Protein AF-A0A6G3MMX4-F1 (afdb_monomer)

pLDDT: mean 83.5, std 13.57, range [45.56, 98.25]

Radius of gyration: 18.99 Å; Cα contacts (8 Å, |Δi|>4): 60; chains: 1; bounding box: 35×45×50 Å

InterPro domains:
  IPR037516 Tr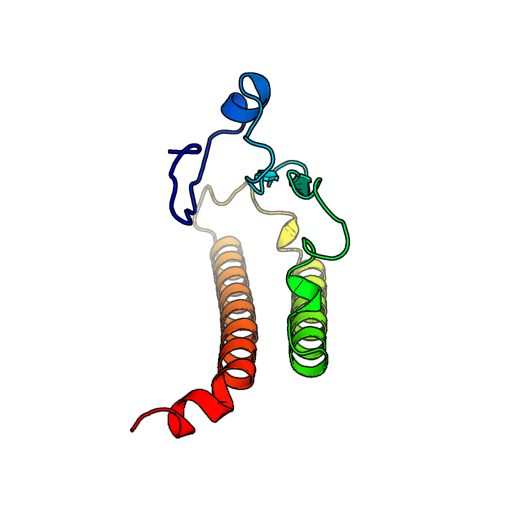ipartite DENN domain [PS50211] (1-124)
  IPR043153 DENN domain, C-terminal lobe [G3DSA:3.40.50.11500] (1-121)
  IPR051696 DENN Domain-Containing GEFs [PTHR12296] (1-124)

Solvent-accessible surface area (backbone atoms only — not comparable to full-atom values): 7910 Å² total; per-residue (Å²): 116,95,80,54,95,60,95,82,86,84,92,74,64,72,72,51,66,79,77,45,83,76,55,68,87,44,76,42,76,41,81,88,79,73,43,77,46,41,59,77,77,48,79,81,74,55,44,62,74,72,78,42,59,66,66,56,50,50,53,42,50,55,52,51,53,52,51,51,54,49,39,55,75,70,52,58,77,80,65,83,80,74,88,84,64,96,43,75,67,51,53,51,52,52,51,50,53,51,51,53,51,48,54,51,52,50,45,50,50,54,42,52,49,63,80,45,62,68,54,64,80,69,62,127

Foldseek 3Di:
DLPDPDDDDDDDDPVCVVPDDRDLCDWDQDPVVRDIDSQPPDPPPSPVLVVQDPVLSVQLVVQVVVLVVVCVVVVLVVPPDDPPDDDPVVVVSVVSVVVSVVSNVVSVVVSVCVRCVCVVVVPD

Organism: Henneguya salminicola (NCBI:txid69463)

Structure (mmCIF, N/CA/C/O backbone):
data_AF-A0A6G3MMX4-F1
#
_entry.id   AF-A0A6G3MMX4-F1
#
loop_
_atom_site.group_PDB
_atom_site.id
_atom_site.type_symbol
_atom_site.label_atom_id
_atom_site.label_alt_id
_atom_site.label_comp_id
_atom_site.label_asym_id
_atom_site.label_entity_id
_atom_site.label_seq_id
_atom_site.pdbx_PDB_ins_code
_atom_site.Cartn_x
_atom_site.Cartn_y
_atom_site.Cartn_z
_atom_site.occupancy
_atom_site.B_iso_or_equiv
_atom_site.auth_seq_id
_atom_site.auth_comp_id
_atom_site.auth_asym_id
_atom_site.auth_atom_id
_atom_site.pdbx_PDB_model_num
ATOM 1 N N . ILE A 1 1 ? 22.452 5.976 -6.219 1.00 76.56 1 ILE A N 1
ATOM 2 C CA . ILE A 1 1 ? 21.254 5.095 -6.168 1.00 76.56 1 ILE A CA 1
ATOM 3 C C . ILE A 1 1 ? 20.144 5.641 -7.055 1.00 76.56 1 ILE A C 1
ATOM 5 O O . ILE A 1 1 ? 19.755 4.934 -7.963 1.00 76.56 1 ILE A O 1
ATOM 9 N N . ILE A 1 2 ? 19.705 6.893 -6.884 1.00 82.38 2 ILE A N 1
ATOM 10 C CA . ILE A 1 2 ? 18.622 7.481 -7.704 1.00 82.38 2 ILE A CA 1
ATOM 11 C C . ILE A 1 2 ? 18.926 7.650 -9.209 1.00 82.38 2 ILE A C 1
ATOM 13 O O . ILE A 1 2 ? 18.044 8.021 -9.965 1.00 82.38 2 ILE A O 1
ATOM 17 N N . GLN A 1 3 ? 20.165 7.396 -9.635 1.00 84.56 3 GLN A N 1
ATOM 18 C CA . GLN A 1 3 ? 20.597 7.368 -11.041 1.00 84.56 3 GLN A CA 1
ATOM 19 C C . GLN A 1 3 ? 20.747 5.931 -11.569 1.00 84.56 3 GLN A C 1
ATOM 21 O O . GLN A 1 3 ? 21.425 5.702 -12.568 1.00 84.56 3 GLN A O 1
ATOM 26 N N . ALA A 1 4 ? 20.222 4.935 -10.850 1.00 89.06 4 ALA A N 1
ATOM 27 C CA . ALA A 1 4 ? 20.321 3.554 -11.291 1.00 89.06 4 ALA A CA 1
ATOM 28 C C . ALA A 1 4 ? 19.547 3.373 -12.610 1.00 89.06 4 ALA A C 1
ATOM 30 O O . ALA A 1 4 ? 18.409 3.825 -12.705 1.00 89.06 4 ALA A O 1
ATOM 31 N N . PRO A 1 5 ? 20.128 2.682 -13.605 1.00 88.50 5 PRO A N 1
ATOM 32 C CA . PRO A 1 5 ? 19.481 2.466 -14.900 1.00 88.50 5 PRO A CA 1
ATOM 33 C C . PRO A 1 5 ? 18.377 1.394 -14.858 1.00 88.50 5 PRO A C 1
ATOM 35 O O . PRO A 1 5 ? 17.695 1.176 -15.854 1.00 88.50 5 PRO A O 1
ATOM 38 N N . LEU A 1 6 ? 18.223 0.690 -13.731 1.00 89.69 6 LEU A N 1
ATOM 39 C CA . LEU A 1 6 ? 17.224 -0.359 -13.519 1.00 89.69 6 LEU A CA 1
ATOM 40 C C . LEU A 1 6 ? 16.174 0.098 -12.500 1.00 89.69 6 LEU A C 1
ATOM 42 O O . LEU A 1 6 ? 16.513 0.902 -11.630 1.00 89.69 6 LEU A O 1
ATOM 46 N N . PRO A 1 7 ? 14.940 -0.447 -12.540 1.00 90.81 7 PRO A N 1
ATOM 47 C CA . PRO A 1 7 ? 13.910 -0.125 -11.559 1.00 90.81 7 PRO A CA 1
ATOM 48 C C . PRO A 1 7 ? 14.399 -0.332 -10.124 1.00 90.81 7 PRO A C 1
ATOM 50 O O . PRO A 1 7 ? 14.984 -1.365 -9.793 1.00 90.81 7 PRO A O 1
ATOM 53 N N . PHE A 1 8 ? 14.135 0.647 -9.262 1.00 91.56 8 PHE A N 1
ATOM 54 C CA . PHE A 1 8 ? 14.564 0.625 -7.869 1.00 91.56 8 PHE A CA 1
ATOM 55 C C . PHE A 1 8 ? 13.470 1.144 -6.935 1.00 91.56 8 PHE A C 1
ATOM 57 O O . PHE A 1 8 ? 12.609 1.932 -7.320 1.00 91.56 8 PHE A O 1
ATOM 64 N N . ILE A 1 9 ? 13.542 0.719 -5.673 1.00 92.88 9 ILE A N 1
ATOM 65 C CA . ILE A 1 9 ? 12.806 1.315 -4.556 1.00 92.88 9 ILE A CA 1
ATOM 66 C C . ILE A 1 9 ? 13.841 1.632 -3.480 1.00 92.88 9 ILE A C 1
ATOM 68 O O . ILE A 1 9 ? 14.564 0.743 -3.032 1.00 92.88 9 ILE A O 1
ATOM 72 N N . CYS A 1 10 ? 13.929 2.894 -3.064 1.00 91.12 10 CYS A N 1
ATOM 73 C CA . CYS A 1 10 ? 14.842 3.316 -2.007 1.00 91.12 10 CYS A CA 1
ATOM 74 C C . CYS A 1 10 ? 14.155 4.274 -1.030 1.00 91.12 10 CYS A C 1
ATOM 76 O O . CYS A 1 10 ? 13.432 5.180 -1.440 1.00 91.12 10 CYS A O 1
ATOM 78 N N . GLY A 1 11 ? 14.409 4.087 0.266 1.00 91.94 11 GLY A N 1
ATOM 79 C CA . GLY A 1 11 ? 14.039 5.052 1.298 1.00 91.94 11 GLY A CA 1
ATOM 80 C C . GLY A 1 11 ? 15.129 6.110 1.444 1.00 91.94 11 GLY A C 1
ATOM 81 O O . GLY A 1 11 ? 16.306 5.764 1.540 1.00 91.94 11 GLY A O 1
ATOM 82 N N . ILE A 1 12 ? 14.746 7.386 1.460 1.00 88.81 12 ILE A N 1
ATOM 83 C CA . ILE A 1 12 ? 15.676 8.513 1.592 1.00 88.81 12 ILE A CA 1
ATOM 84 C C . ILE A 1 12 ? 15.158 9.474 2.671 1.00 88.81 12 ILE A C 1
ATOM 86 O O . ILE A 1 12 ? 13.950 9.637 2.838 1.00 88.81 12 ILE A O 1
ATOM 90 N N . SER A 1 13 ? 16.074 10.100 3.416 1.00 87.94 13 SER A N 1
ATOM 91 C CA . SER A 1 13 ? 15.747 11.178 4.359 1.00 87.94 13 SER A CA 1
ATOM 92 C C . SER A 1 13 ? 15.153 12.382 3.628 1.00 87.94 13 SER A C 1
ATOM 94 O O . SER A 1 13 ? 15.589 12.720 2.529 1.00 87.94 13 SER A O 1
ATOM 96 N N . THR A 1 14 ? 14.213 13.086 4.259 1.00 81.88 14 THR A N 1
ATOM 97 C CA . THR A 1 14 ? 13.576 14.265 3.654 1.00 81.88 14 THR A CA 1
ATOM 98 C C . THR A 1 14 ? 14.559 15.379 3.309 1.00 81.88 14 THR A C 1
ATOM 100 O O . THR A 1 14 ? 14.374 16.044 2.299 1.00 81.88 14 THR A O 1
ATOM 103 N N . GLN A 1 15 ? 15.649 15.506 4.074 1.00 82.75 15 GLN A N 1
ATOM 104 C CA . GLN A 1 15 ? 16.737 16.473 3.843 1.00 82.75 15 GLN A CA 1
ATOM 105 C C . GLN A 1 15 ? 17.379 16.342 2.452 1.00 82.75 15 GLN A C 1
ATOM 107 O O . GLN A 1 15 ? 17.995 17.274 1.936 1.00 82.75 15 GLN A O 1
ATOM 112 N N . TYR A 1 16 ? 17.243 15.172 1.831 1.00 82.06 16 TYR A N 1
ATOM 113 C CA . TYR A 1 16 ? 17.713 14.941 0.476 1.00 82.06 16 TYR A CA 1
ATOM 114 C C . TYR A 1 16 ? 16.918 15.747 -0.557 1.00 82.06 16 TYR A C 1
ATOM 116 O O . TYR A 1 16 ? 17.505 16.301 -1.482 1.00 82.06 16 TYR A O 1
ATOM 124 N N . PHE A 1 17 ? 15.598 15.861 -0.379 1.00 73.50 17 PHE A N 1
ATOM 125 C CA . PHE A 1 17 ? 14.729 16.597 -1.302 1.00 73.50 17 PHE A CA 1
ATOM 126 C C . PHE A 1 17 ? 14.912 18.116 -1.213 1.00 73.50 17 PHE A C 1
ATOM 128 O O . PHE A 1 17 ? 14.597 18.814 -2.171 1.00 73.50 17 PHE A O 1
ATOM 135 N N . ASP A 1 18 ? 15.452 18.625 -0.103 1.00 79.88 18 ASP A N 1
ATOM 136 C CA . ASP A 1 18 ? 15.739 20.056 0.060 1.00 79.88 18 ASP A CA 1
ATOM 137 C C . ASP A 1 18 ? 16.982 20.492 -0.732 1.00 79.88 18 ASP A C 1
ATOM 139 O O . ASP A 1 18 ? 17.128 21.660 -1.089 1.00 79.88 18 ASP A O 1
ATOM 143 N N . THR A 1 19 ? 17.898 19.555 -0.996 1.00 81.19 19 THR A N 1
ATOM 144 C CA . THR A 1 19 ? 19.223 19.842 -1.570 1.00 81.19 19 THR A CA 1
ATOM 145 C C . THR A 1 19 ? 19.404 19.314 -2.988 1.00 81.19 19 THR A C 1
ATOM 147 O O . THR A 1 19 ? 20.279 19.798 -3.704 1.00 81.19 19 THR A O 1
ATOM 150 N N . GLN A 1 20 ? 18.606 18.330 -3.405 1.00 82.12 20 GLN A N 1
ATOM 151 C CA . GLN A 1 20 ? 18.739 17.660 -4.694 1.00 82.12 20 GLN A CA 1
ATOM 152 C C . GLN A 1 20 ? 17.395 17.596 -5.413 1.00 82.12 20 GLN A C 1
ATOM 154 O O . GLN A 1 20 ? 16.379 17.196 -4.844 1.00 82.12 20 GLN A O 1
ATOM 159 N N . ILE A 1 21 ? 17.410 17.928 -6.703 1.00 82.06 21 ILE A N 1
ATOM 160 C CA . ILE A 1 21 ? 16.260 17.728 -7.584 1.00 82.06 21 ILE A CA 1
ATOM 161 C C . ILE A 1 21 ? 16.310 16.274 -8.079 1.00 82.06 21 ILE A C 1
ATOM 163 O O . ILE A 1 21 ? 17.306 15.887 -8.698 1.00 82.06 21 ILE A O 1
ATOM 167 N N . PRO A 1 22 ? 15.288 15.442 -7.806 1.00 84.38 22 PRO A N 1
ATOM 168 C CA . PRO A 1 22 ? 15.250 14.085 -8.333 1.00 84.38 22 PRO A CA 1
ATOM 169 C C . PRO A 1 22 ? 15.113 14.111 -9.869 1.00 84.38 22 PRO A C 1
ATOM 171 O O . PRO A 1 22 ? 14.486 15.029 -10.406 1.00 84.38 22 PRO A O 1
ATOM 174 N N . PRO A 1 23 ? 15.674 13.119 -10.584 1.00 86.25 23 PRO A N 1
ATOM 175 C CA . PRO A 1 23 ? 15.482 12.967 -12.022 1.00 86.25 23 PRO A CA 1
ATOM 176 C C . PRO A 1 23 ? 13.997 12.954 -12.415 1.00 86.25 23 PRO A C 1
ATOM 178 O O . PRO A 1 23 ? 13.137 12.538 -11.637 1.00 86.25 23 PRO A O 1
ATOM 181 N N . ILE A 1 24 ? 13.696 13.416 -13.632 1.00 80.38 24 ILE A N 1
ATOM 182 C CA . ILE A 1 24 ? 12.320 13.612 -14.129 1.00 80.38 24 ILE A CA 1
ATOM 183 C C . ILE A 1 24 ? 11.503 12.319 -14.245 1.00 80.38 24 ILE A C 1
ATOM 185 O O . ILE A 1 24 ? 10.277 12.372 -14.264 1.00 80.38 24 ILE A O 1
ATOM 189 N N . ASP A 1 25 ? 12.184 11.185 -14.338 1.00 79.75 25 ASP A N 1
ATOM 190 C CA . ASP A 1 25 ? 11.665 9.825 -14.460 1.00 79.75 25 ASP A CA 1
ATOM 191 C C . ASP A 1 25 ? 11.590 9.095 -13.106 1.00 79.75 25 ASP A C 1
ATOM 193 O O . ASP A 1 25 ? 11.160 7.944 -13.033 1.00 79.75 25 ASP A O 1
ATOM 197 N N . VAL A 1 26 ? 11.963 9.765 -12.009 1.00 85.94 26 VAL A N 1
ATOM 198 C CA . VAL A 1 26 ? 11.897 9.216 -10.653 1.00 85.94 26 VAL A CA 1
ATOM 199 C C . VAL A 1 26 ? 10.624 9.672 -9.951 1.00 85.94 26 VAL A C 1
ATOM 201 O O . VAL A 1 26 ? 10.400 10.858 -9.704 1.00 85.94 26 VAL A O 1
ATOM 204 N N . ILE A 1 27 ? 9.814 8.701 -9.531 1.00 86.19 27 ILE A N 1
ATOM 205 C CA . ILE A 1 27 ? 8.620 8.952 -8.724 1.00 86.19 27 ILE A CA 1
ATOM 206 C C . ILE A 1 27 ? 9.030 9.125 -7.263 1.00 86.19 27 ILE A C 1
ATOM 208 O O . ILE A 1 27 ? 9.601 8.228 -6.644 1.00 86.19 27 ILE A O 1
ATOM 212 N N . CYS A 1 28 ? 8.692 10.277 -6.696 1.00 87.00 28 CYS A N 1
ATOM 213 C CA . CYS A 1 28 ? 8.995 10.616 -5.314 1.00 87.00 28 CYS A CA 1
ATOM 214 C C . CYS A 1 28 ? 7.713 10.618 -4.483 1.00 87.00 28 CYS A C 1
ATOM 216 O O . CYS A 1 28 ? 6.726 11.256 -4.848 1.00 87.00 28 CYS A O 1
ATOM 218 N N . VAL A 1 29 ? 7.733 9.908 -3.354 1.00 88.50 29 VAL A N 1
ATOM 219 C CA . VAL A 1 29 ? 6.608 9.822 -2.416 1.00 88.50 29 VAL A CA 1
ATOM 220 C C . VAL A 1 29 ? 7.022 10.459 -1.094 1.00 88.50 29 VAL A C 1
ATOM 222 O O . VAL A 1 29 ? 7.796 9.888 -0.329 1.00 88.50 29 VAL A O 1
ATOM 225 N N . ASP A 1 30 ? 6.493 11.650 -0.824 1.00 86.75 30 ASP A N 1
ATOM 226 C CA . ASP A 1 30 ? 6.687 12.371 0.430 1.00 86.75 30 ASP A CA 1
ATOM 227 C C . ASP A 1 30 ? 5.626 11.933 1.447 1.00 86.75 30 ASP A C 1
ATOM 229 O O . ASP A 1 30 ? 4.446 12.290 1.351 1.00 86.75 30 ASP A O 1
ATOM 233 N N . LEU A 1 31 ? 6.063 11.154 2.438 1.00 87.44 31 LEU A N 1
ATOM 234 C CA . LEU A 1 31 ? 5.210 10.616 3.499 1.00 87.44 31 LEU A CA 1
ATOM 235 C C . LEU A 1 31 ? 4.770 11.678 4.518 1.00 87.44 31 LEU A C 1
ATOM 237 O O . LEU A 1 31 ? 3.710 11.524 5.124 1.00 87.44 31 LEU A O 1
ATOM 241 N N . ASN A 1 32 ? 5.545 12.753 4.695 1.00 84.12 32 ASN A N 1
ATOM 242 C CA . ASN A 1 32 ? 5.226 13.815 5.649 1.00 84.12 32 ASN A CA 1
ATOM 243 C C . ASN A 1 32 ? 4.111 14.704 5.101 1.00 84.12 32 ASN A C 1
ATOM 245 O O . ASN A 1 32 ? 3.124 14.968 5.789 1.00 84.12 32 ASN A O 1
ATOM 249 N N . ASN A 1 33 ? 4.245 15.115 3.838 1.00 83.88 33 ASN A N 1
ATOM 250 C CA . ASN A 1 33 ? 3.287 16.009 3.189 1.00 83.88 33 ASN A CA 1
ATOM 251 C C . ASN A 1 33 ? 2.197 15.270 2.403 1.00 83.88 33 ASN A C 1
ATOM 253 O O . ASN A 1 33 ? 1.2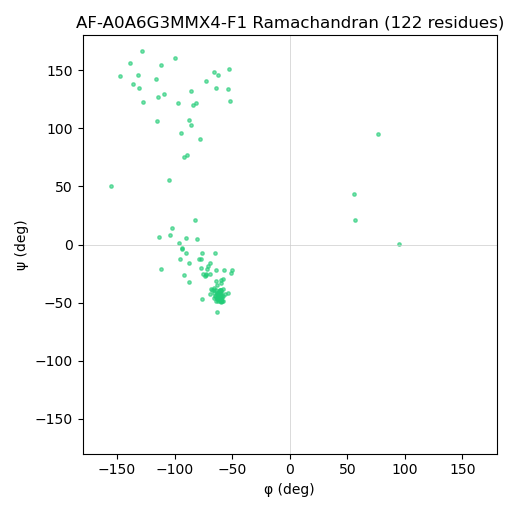88 15.914 1.882 1.00 83.88 33 ASN A O 1
ATOM 257 N N . LYS A 1 34 ? 2.263 13.933 2.318 1.00 85.00 34 LYS A N 1
ATOM 258 C CA . LYS A 1 34 ? 1.334 13.080 1.552 1.00 85.00 34 LYS A CA 1
ATOM 259 C C . LYS A 1 34 ? 1.266 13.485 0.077 1.00 85.00 34 LYS A C 1
ATOM 261 O O . LYS A 1 34 ? 0.187 13.580 -0.507 1.00 85.00 34 LYS A O 1
ATOM 266 N N . ARG A 1 35 ? 2.426 13.767 -0.518 1.00 83.12 35 ARG A N 1
ATOM 267 C CA . ARG A 1 35 ? 2.546 14.228 -1.908 1.00 83.12 35 ARG A CA 1
ATOM 268 C C . ARG A 1 35 ? 3.311 13.216 -2.740 1.00 83.12 35 ARG A C 1
ATOM 270 O O . ARG A 1 35 ? 4.282 12.633 -2.275 1.00 83.12 35 ARG A O 1
ATOM 277 N N . ILE A 1 36 ? 2.884 13.056 -3.986 1.00 84.31 36 ILE A N 1
ATOM 278 C CA . ILE A 1 36 ? 3.596 12.275 -4.996 1.00 84.31 36 ILE A CA 1
ATOM 279 C C . ILE A 1 36 ? 4.059 13.249 -6.083 1.00 84.31 36 ILE A C 1
ATOM 281 O O . ILE A 1 36 ? 3.256 14.037 -6.587 1.00 84.31 36 ILE A O 1
ATOM 285 N N . THR A 1 37 ? 5.348 13.238 -6.413 1.00 80.06 37 THR A N 1
ATOM 286 C CA . THR A 1 37 ? 5.978 14.097 -7.431 1.00 80.06 37 THR A CA 1
ATOM 287 C C . THR A 1 37 ? 6.782 13.252 -8.430 1.00 80.06 37 THR A C 1
ATOM 289 O O . THR A 1 37 ? 6.992 12.063 -8.204 1.00 80.06 37 THR A O 1
ATOM 292 N N . GLY A 1 38 ? 7.179 13.835 -9.570 1.00 72.50 38 GLY A N 1
ATOM 293 C CA . GLY A 1 38 ? 7.911 13.123 -10.637 1.00 72.50 38 GLY A CA 1
ATOM 294 C C . GLY A 1 38 ? 7.045 12.567 -11.777 1.00 72.50 38 GLY A C 1
ATOM 295 O O . GLY A 1 38 ? 7.556 12.023 -12.738 1.00 72.50 38 GLY A O 1
ATOM 296 N N . LEU A 1 39 ? 5.723 12.760 -11.739 1.00 64.75 39 LEU A N 1
ATOM 297 C CA . LEU A 1 39 ? 4.790 12.274 -12.774 1.00 64.75 39 LEU A CA 1
ATOM 298 C C . LEU A 1 39 ? 4.697 13.198 -14.015 1.00 64.75 39 LEU A C 1
ATOM 300 O O . LEU A 1 39 ? 3.679 13.192 -14.711 1.00 64.75 39 LEU A O 1
ATOM 304 N N . GLN A 1 40 ? 5.692 14.058 -14.266 1.00 55.69 40 GLN A N 1
ATOM 305 C CA . GLN A 1 40 ? 5.526 15.245 -15.124 1.00 55.69 40 GLN A CA 1
ATOM 306 C C . GLN A 1 40 ? 5.510 14.973 -16.639 1.00 55.69 40 GLN A C 1
ATOM 308 O O . GLN A 1 40 ? 4.943 15.780 -17.375 1.00 55.69 40 GLN A O 1
ATOM 313 N N . HIS A 1 41 ? 6.027 13.841 -17.121 1.00 50.38 41 HIS A N 1
ATOM 314 C CA . HIS A 1 41 ? 5.984 13.506 -18.549 1.00 50.38 41 HIS A CA 1
ATOM 315 C C . HIS A 1 41 ? 4.772 12.621 -18.871 1.00 50.38 41 HIS A C 1
ATOM 317 O O . HIS A 1 41 ? 4.827 11.415 -18.703 1.00 50.38 41 HIS A O 1
ATOM 323 N N . ASN A 1 42 ? 3.680 13.241 -19.330 1.00 47.88 42 ASN A N 1
ATOM 324 C CA . ASN A 1 42 ? 2.427 12.626 -19.800 1.00 47.88 42 ASN A CA 1
ATOM 325 C C . ASN A 1 42 ? 1.492 12.103 -18.690 1.00 47.88 42 ASN A C 1
ATOM 327 O O . ASN A 1 42 ? 1.545 10.954 -18.256 1.00 47.88 42 ASN A O 1
ATOM 331 N N . LYS A 1 43 ? 0.518 12.942 -18.300 1.00 47.94 43 LYS A N 1
ATOM 332 C CA . LYS A 1 43 ? -0.580 12.615 -17.358 1.00 47.94 43 LYS A CA 1
ATOM 333 C C . LYS A 1 43 ? -1.343 11.315 -17.681 1.00 47.94 43 LYS A C 1
ATOM 335 O O . LYS A 1 43 ? -1.986 10.770 -16.790 1.00 47.94 43 LYS A O 1
ATOM 340 N N . VAL A 1 44 ? -1.301 10.855 -18.932 1.00 45.56 44 VAL A N 1
ATOM 341 C CA . VAL A 1 44 ? -2.019 9.667 -19.423 1.00 45.56 44 VAL A CA 1
ATOM 342 C C . VAL A 1 44 ? -1.212 8.376 -19.219 1.00 45.56 44 VAL A C 1
ATOM 344 O O . VAL A 1 44 ? -1.810 7.347 -18.925 1.00 45.56 44 VAL A O 1
ATOM 347 N N . GLU A 1 45 ? 0.122 8.433 -19.290 1.00 47.56 45 GLU A N 1
ATOM 348 C CA . GLU A 1 45 ? 1.009 7.263 -19.144 1.00 47.56 45 GLU A CA 1
ATOM 349 C C . GLU A 1 45 ? 1.462 7.043 -17.691 1.00 47.56 45 GLU A C 1
ATOM 351 O O . GLU A 1 45 ? 1.706 5.920 -17.261 1.00 47.56 45 GLU A O 1
ATOM 356 N N . ASN A 1 46 ? 1.497 8.106 -16.884 1.00 51.62 46 ASN A N 1
ATOM 357 C CA . ASN A 1 46 ? 2.057 8.047 -15.530 1.00 51.62 46 ASN A CA 1
ATOM 358 C C . ASN A 1 46 ? 1.063 7.691 -14.429 1.00 51.62 46 ASN A C 1
ATOM 360 O O . ASN A 1 46 ? 1.458 7.481 -13.282 1.00 51.62 46 ASN A O 1
ATOM 364 N N . ASN A 1 47 ? -0.227 7.602 -14.736 1.00 58.41 47 ASN A N 1
ATOM 365 C CA . ASN A 1 47 ? -1.179 7.087 -13.769 1.00 58.41 47 ASN A CA 1
ATOM 366 C C . ASN A 1 47 ? -1.244 5.571 -13.959 1.00 58.41 47 ASN A C 1
ATOM 368 O O . ASN A 1 47 ? -2.179 5.054 -14.561 1.00 58.41 47 ASN A O 1
ATOM 372 N N . THR A 1 48 ? -0.232 4.853 -13.461 1.00 65.19 48 THR A N 1
ATOM 373 C CA . THR A 1 48 ? -0.133 3.378 -13.530 1.00 65.19 48 THR A CA 1
ATOM 374 C C . THR A 1 48 ? -1.403 2.676 -13.034 1.00 65.19 48 THR A C 1
ATOM 376 O O . THR A 1 48 ? -1.758 1.589 -13.482 1.00 65.19 48 THR A O 1
ATOM 379 N N . ILE A 1 49 ? -2.165 3.368 -12.186 1.00 69.31 49 ILE A N 1
ATOM 380 C CA . ILE A 1 49 ? -3.507 3.023 -11.715 1.00 69.31 49 ILE A CA 1
ATOM 381 C C . ILE A 1 49 ? -4.534 2.857 -12.862 1.00 69.31 49 ILE A C 1
ATOM 383 O O . ILE A 1 49 ? -5.499 2.101 -12.721 1.00 69.31 49 ILE A O 1
ATOM 387 N N . HIS A 1 50 ? -4.388 3.549 -13.994 1.00 72.62 50 HIS A N 1
ATOM 388 C CA . HIS A 1 50 ? -5.255 3.402 -15.171 1.00 72.62 50 HIS A CA 1
ATOM 389 C C . HIS A 1 50 ? -5.004 2.103 -15.942 1.00 72.62 50 HIS A C 1
ATOM 391 O O . HIS A 1 50 ? -5.954 1.589 -16.522 1.00 72.62 50 HIS A O 1
ATOM 397 N N . TYR A 1 51 ? -3.793 1.541 -15.885 1.00 80.56 51 TYR A N 1
ATOM 398 C CA . TYR A 1 51 ? -3.484 0.244 -16.501 1.00 80.56 51 TYR A CA 1
ATOM 399 C C . TYR A 1 51 ? -3.961 -0.952 -15.669 1.00 80.56 51 TYR A C 1
ATOM 401 O O . TYR A 1 51 ? -3.988 -2.077 -16.161 1.00 80.56 51 TYR A O 1
ATOM 409 N N . LEU A 1 52 ? -4.354 -0.732 -14.411 1.00 85.19 52 LEU A N 1
ATOM 410 C CA . LEU A 1 52 ? -4.907 -1.792 -13.573 1.00 85.19 52 LEU A CA 1
ATOM 411 C C . LEU A 1 52 ? -6.331 -2.163 -14.025 1.00 85.19 52 LEU A C 1
ATOM 413 O O . LEU A 1 52 ? -7.130 -1.257 -14.296 1.00 85.19 52 LEU A O 1
ATOM 417 N N . PRO A 1 53 ? -6.703 -3.460 -14.010 1.00 91.00 53 PRO A N 1
ATOM 418 C CA . PRO A 1 53 ? -8.062 -3.904 -14.305 1.00 91.00 53 PRO A CA 1
ATOM 419 C C . PRO A 1 53 ? -9.095 -3.145 -13.468 1.00 91.00 53 PRO A C 1
ATOM 421 O O . PRO A 1 53 ? -9.033 -3.125 -12.236 1.00 91.00 53 PRO A O 1
ATOM 424 N N . GLN A 1 54 ? -10.050 -2.494 -14.138 1.00 89.88 54 GLN A N 1
ATOM 425 C CA . GLN A 1 54 ? -10.944 -1.523 -13.498 1.00 89.88 54 GLN A CA 1
ATOM 426 C C . GLN A 1 54 ? -11.764 -2.132 -12.354 1.00 89.88 54 GLN A C 1
ATOM 428 O O . GLN A 1 54 ? -11.920 -1.496 -11.310 1.00 89.88 54 GLN A O 1
ATOM 433 N N . LYS A 1 55 ? -12.237 -3.372 -12.531 1.00 92.44 55 LYS A N 1
ATOM 434 C CA . LYS A 1 55 ? -13.008 -4.110 -11.523 1.00 92.44 55 LYS A CA 1
ATOM 435 C C . LYS A 1 55 ? -12.174 -4.378 -10.268 1.00 92.44 55 LYS A C 1
ATOM 437 O O . LYS A 1 55 ? -12.534 -3.909 -9.191 1.00 92.44 55 LYS A O 1
ATOM 442 N N . SER A 1 56 ? -11.041 -5.058 -10.420 1.00 92.44 56 SER A N 1
ATOM 443 C CA . SER A 1 56 ? -10.155 -5.444 -9.316 1.00 92.44 56 SER A CA 1
ATOM 444 C C . SER A 1 56 ? -9.619 -4.208 -8.584 1.00 92.44 56 SER A C 1
ATOM 446 O O . SER A 1 56 ? -9.615 -4.155 -7.354 1.00 92.44 56 SER A O 1
ATOM 448 N N . LYS A 1 57 ? -9.270 -3.147 -9.332 1.00 92.81 57 LYS A N 1
ATOM 449 C CA . LYS A 1 57 ? -8.894 -1.843 -8.767 1.00 92.81 57 LYS A CA 1
ATOM 450 C C . LYS A 1 57 ? -10.007 -1.248 -7.903 1.00 92.81 57 LYS A C 1
ATOM 452 O O . LYS A 1 57 ? -9.733 -0.787 -6.799 1.00 92.81 57 LYS A O 1
ATOM 457 N N . SER A 1 58 ? -11.243 -1.213 -8.403 1.00 94.19 58 SER A N 1
ATOM 458 C CA . SER A 1 58 ? -12.371 -0.635 -7.663 1.00 94.19 58 SER A CA 1
ATOM 459 C C . SER A 1 58 ? -12.645 -1.403 -6.370 1.00 94.19 58 SER A C 1
ATOM 461 O O . SER A 1 58 ? -12.846 -0.780 -5.330 1.00 94.19 58 SER A O 1
ATOM 463 N N . ILE A 1 59 ? -12.580 -2.736 -6.410 1.00 95.81 59 ILE A N 1
ATOM 464 C CA . ILE A 1 59 ? -12.743 -3.589 -5.226 1.00 95.81 59 ILE A CA 1
ATOM 465 C C . ILE A 1 59 ? -11.671 -3.268 -4.177 1.00 95.81 59 ILE A C 1
ATOM 467 O O . ILE A 1 59 ? -12.004 -3.056 -3.008 1.00 95.81 59 ILE A O 1
ATOM 471 N N . LEU A 1 60 ? -10.401 -3.183 -4.590 1.00 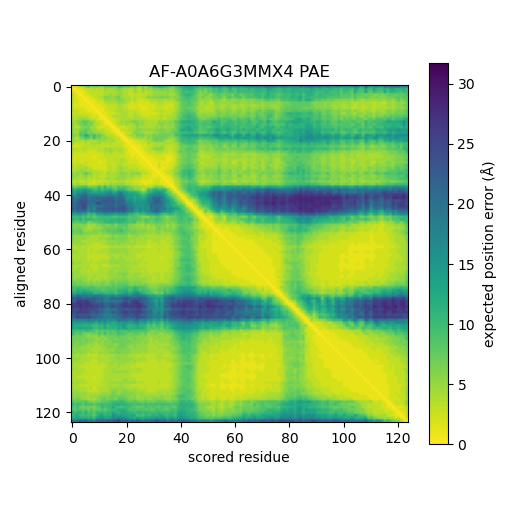96.81 60 LEU A N 1
ATOM 472 C CA . LEU A 1 60 ? -9.292 -2.846 -3.698 1.00 96.81 60 LEU A CA 1
ATOM 473 C C . LEU A 1 60 ? -9.484 -1.465 -3.054 1.00 96.81 60 LEU A C 1
ATOM 475 O O . LEU A 1 60 ? -9.384 -1.349 -1.834 1.00 96.81 60 LEU A O 1
ATOM 479 N N . LEU A 1 61 ? -9.795 -0.434 -3.848 1.00 95.25 61 LEU A N 1
ATOM 480 C CA . LEU A 1 61 ? -10.000 0.929 -3.343 1.00 95.25 61 LEU A CA 1
ATOM 481 C C . LEU A 1 61 ? -11.146 0.989 -2.328 1.00 95.25 61 LEU A C 1
ATOM 483 O O . LEU A 1 61 ? -10.941 1.471 -1.217 1.00 95.25 61 LEU A O 1
ATOM 487 N N . ASN A 1 62 ? -12.300 0.401 -2.650 1.00 97.19 62 ASN A N 1
ATOM 488 C CA . ASN A 1 62 ? -13.448 0.354 -1.742 1.00 97.19 62 ASN A CA 1
ATOM 489 C C . ASN A 1 62 ? -13.100 -0.366 -0.426 1.00 97.19 62 ASN A C 1
ATOM 491 O O . ASN A 1 62 ? -13.500 0.058 0.661 1.00 97.19 62 ASN A O 1
ATOM 495 N N . LYS A 1 63 ? -12.334 -1.464 -0.493 1.00 97.94 63 LYS A N 1
ATOM 496 C CA . LYS A 1 63 ? -11.895 -2.196 0.704 1.00 97.94 63 LYS A CA 1
ATOM 497 C C . LYS A 1 63 ? -10.957 -1.346 1.564 1.00 97.94 63 LYS A C 1
ATOM 499 O O . LYS A 1 63 ? -11.138 -1.306 2.781 1.00 97.94 63 LYS A O 1
ATOM 504 N N . LEU A 1 64 ? -9.998 -0.650 0.952 1.00 97.69 64 LEU A N 1
ATOM 505 C CA . LEU A 1 64 ? -9.073 0.243 1.655 1.00 97.69 64 LEU A CA 1
ATOM 506 C C . LEU A 1 64 ? -9.791 1.451 2.275 1.00 97.69 64 LEU A C 1
ATOM 508 O O . LEU A 1 64 ? -9.482 1.813 3.408 1.00 97.69 64 LEU A O 1
ATOM 512 N N . GLU A 1 65 ? -10.781 2.033 1.596 1.00 97.44 65 GLU A N 1
ATOM 513 C CA . GLU A 1 65 ? -11.609 3.126 2.129 1.00 97.44 65 GLU A CA 1
ATOM 514 C C . GLU A 1 65 ? -12.422 2.695 3.355 1.00 97.44 65 GLU A C 1
ATOM 516 O O . GLU A 1 65 ? -12.475 3.414 4.360 1.00 97.44 65 GLU A O 1
ATOM 521 N N . ASN A 1 66 ? -13.003 1.494 3.313 1.00 97.81 66 ASN A N 1
ATOM 522 C CA . ASN A 1 66 ? -13.718 0.916 4.450 1.00 97.81 66 ASN A CA 1
ATOM 523 C C . ASN A 1 66 ? -12.783 0.680 5.641 1.00 97.81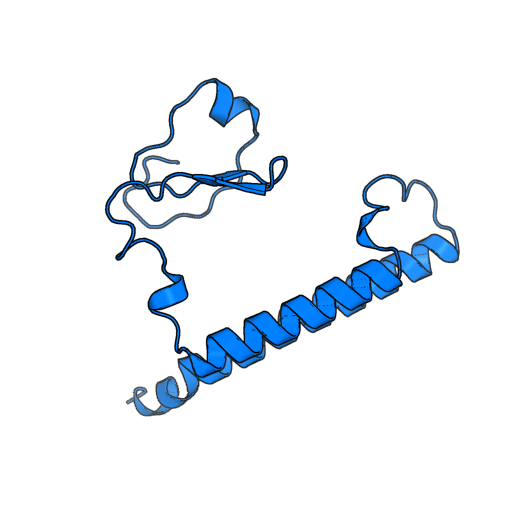 66 ASN A C 1
ATOM 525 O O . ASN A 1 66 ? -13.096 1.073 6.766 1.00 97.81 66 ASN A O 1
ATOM 529 N N . ILE A 1 67 ? -11.610 0.090 5.393 1.00 97.19 67 ILE A N 1
ATOM 530 C CA . ILE A 1 67 ? -10.579 -0.117 6.415 1.00 97.19 67 ILE A CA 1
ATOM 531 C C . ILE A 1 67 ? -10.165 1.224 7.034 1.00 97.19 67 ILE A C 1
ATOM 533 O O . ILE A 1 67 ? -10.161 1.368 8.254 1.00 97.19 67 ILE A O 1
ATOM 537 N N .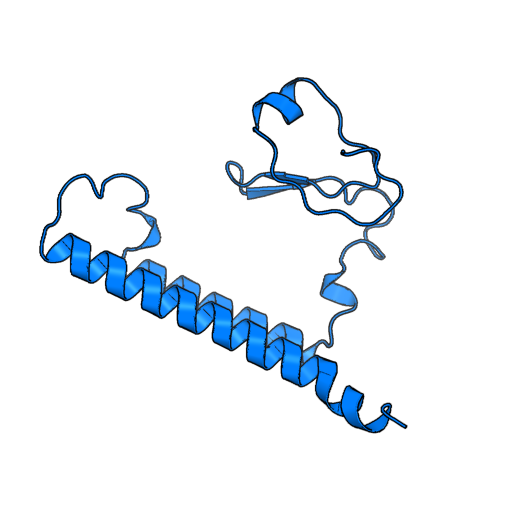 TYR A 1 68 ? -9.869 2.226 6.206 1.00 95.19 68 TYR A N 1
ATOM 538 C CA . TYR A 1 68 ? -9.475 3.562 6.649 1.00 95.19 68 TYR A CA 1
ATOM 539 C C . TYR A 1 68 ? -10.562 4.240 7.496 1.00 95.19 68 TYR A C 1
ATOM 541 O O . TYR A 1 68 ? -10.268 4.852 8.526 1.00 95.19 68 TYR A O 1
ATOM 549 N N . SER A 1 69 ? -11.827 4.091 7.100 1.00 96.19 69 SER A N 1
ATOM 550 C CA . SER A 1 69 ? -12.978 4.600 7.851 1.00 96.19 69 SER A CA 1
ATOM 551 C C . SER A 1 69 ? -13.116 3.927 9.218 1.00 96.19 69 SER A C 1
ATOM 553 O O . SER A 1 69 ? -13.407 4.604 10.203 1.00 96.19 69 SER A O 1
ATOM 555 N N . ASN A 1 70 ? -12.856 2.622 9.308 1.00 95.25 70 ASN A N 1
ATOM 556 C CA . ASN A 1 70 ? -12.874 1.894 10.577 1.00 95.25 70 ASN A CA 1
ATOM 557 C C . ASN A 1 70 ? -11.701 2.301 11.482 1.00 95.25 70 ASN A C 1
ATOM 559 O O . ASN A 1 70 ? -11.921 2.608 12.650 1.00 95.25 70 ASN A O 1
ATOM 563 N N . MET A 1 71 ? -10.488 2.462 10.939 1.00 93.44 71 MET A N 1
ATOM 564 C CA . MET A 1 71 ? -9.351 2.962 11.727 1.00 93.44 71 MET A CA 1
ATOM 565 C C . MET A 1 71 ? -9.593 4.361 12.311 1.00 93.44 71 MET A C 1
ATOM 567 O O . MET A 1 71 ? -9.084 4.675 13.388 1.00 93.44 71 MET A O 1
ATOM 571 N N . LYS A 1 72 ? -10.340 5.219 11.598 1.00 91.38 72 LYS A N 1
ATOM 572 C CA . LYS A 1 72 ? -10.771 6.525 12.118 1.00 91.38 72 LYS A CA 1
ATOM 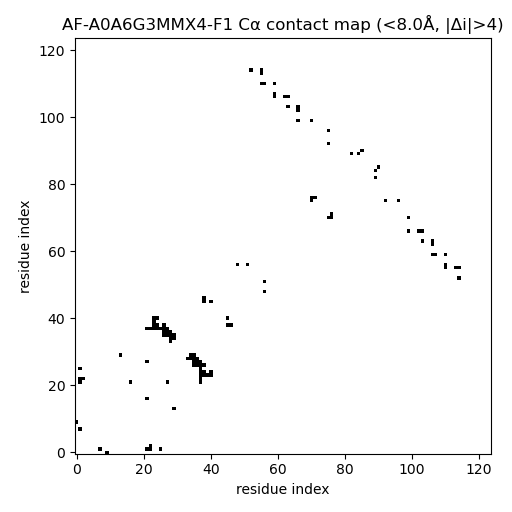573 C C . LYS A 1 72 ? -11.733 6.379 13.293 1.00 91.38 72 LYS A C 1
ATOM 575 O O . LYS A 1 72 ? -11.546 7.073 14.284 1.00 91.38 72 LYS A O 1
ATOM 580 N N . LYS A 1 73 ? -12.734 5.497 13.187 1.00 91.88 73 LYS A N 1
ATOM 581 C CA . LYS A 1 73 ? -13.698 5.228 14.271 1.00 91.88 73 LYS A CA 1
ATOM 582 C C . LYS A 1 73 ? -13.003 4.701 15.525 1.00 91.88 73 LYS A C 1
ATOM 584 O O . LYS A 1 73 ? -13.325 5.141 16.621 1.00 91.88 73 LYS A O 1
ATOM 589 N N . ASP A 1 74 ? -11.997 3.853 15.342 1.00 90.00 74 ASP A N 1
ATOM 590 C CA . ASP A 1 74 ? -11.199 3.289 16.434 1.00 90.00 74 ASP A CA 1
ATOM 591 C C . ASP A 1 74 ? -10.104 4.250 16.948 1.00 90.00 74 ASP A C 1
ATOM 593 O O . ASP A 1 74 ? -9.296 3.874 17.793 1.00 90.00 74 ASP A O 1
ATOM 597 N N . ASN A 1 75 ? -10.038 5.492 16.441 1.00 84.81 75 ASN A N 1
ATOM 598 C CA . ASN A 1 75 ? -9.064 6.531 16.814 1.00 84.81 75 ASN A CA 1
ATOM 599 C C . ASN A 1 75 ? -7.575 6.146 16.660 1.00 84.81 75 ASN A C 1
ATOM 601 O O . ASN A 1 75 ? -6.688 6.799 17.211 1.00 84.81 75 ASN A O 1
ATOM 605 N N . ILE A 1 76 ? -7.259 5.147 15.834 1.00 82.12 76 ILE A N 1
ATOM 606 C CA . ILE A 1 76 ? -5.898 4.596 15.700 1.00 82.12 76 ILE A CA 1
ATOM 607 C C . ILE A 1 76 ? -4.948 5.543 14.953 1.00 82.12 76 ILE A C 1
ATOM 609 O O . ILE A 1 76 ? -3.730 5.503 15.151 1.00 82.12 76 ILE A O 1
ATOM 613 N N . LEU A 1 77 ? -5.487 6.414 14.094 1.00 74.06 77 LEU A N 1
ATOM 614 C CA . LEU A 1 77 ? -4.695 7.318 13.251 1.00 74.06 77 LEU A CA 1
ATOM 615 C C . LEU A 1 77 ? -3.982 8.431 14.028 1.00 74.06 77 LEU A C 1
ATOM 617 O O . LEU A 1 77 ? -2.958 8.928 13.560 1.00 74.06 77 LEU A O 1
ATOM 621 N N . ASN A 1 78 ? -4.500 8.817 15.194 1.00 66.44 78 ASN A N 1
ATOM 622 C CA . ASN A 1 78 ? -3.995 9.966 15.950 1.00 66.44 78 ASN A CA 1
ATOM 623 C C . ASN A 1 78 ? -2.842 9.592 16.901 1.00 66.44 78 ASN A C 1
ATOM 625 O O . ASN A 1 78 ? -2.079 10.460 17.323 1.00 66.44 78 ASN A O 1
ATOM 629 N N . GLU A 1 79 ? -2.642 8.300 17.182 1.00 62.53 79 GLU A N 1
ATOM 630 C CA . GLU A 1 79 ? -1.645 7.813 18.141 1.00 62.53 79 GLU A CA 1
ATOM 631 C C . GLU A 1 79 ? -0.405 7.195 17.480 1.00 62.53 79 GLU A C 1
ATOM 633 O O . GLU A 1 79 ? -0.006 6.052 17.738 1.00 62.53 79 GLU A O 1
ATOM 638 N N . GLN A 1 80 ? 0.255 7.950 16.602 1.00 55.09 80 GLN A N 1
ATOM 639 C CA . GLN A 1 80 ? 1.588 7.564 16.123 1.00 55.09 80 GLN A CA 1
ATOM 640 C C . GLN A 1 80 ? 2.696 7.856 17.154 1.00 55.09 80 GLN A C 1
ATOM 642 O O . GLN A 1 80 ? 3.810 7.367 16.998 1.00 55.09 80 GLN A O 1
ATOM 647 N N . LYS A 1 81 ? 2.416 8.631 18.216 1.00 53.97 81 LYS A N 1
ATOM 648 C CA . LYS A 1 81 ? 3.466 9.303 19.004 1.00 53.97 81 LYS A CA 1
ATOM 649 C C . LYS A 1 81 ? 3.691 8.870 20.459 1.00 53.97 81 LYS A C 1
ATOM 651 O O . LYS A 1 81 ? 4.501 9.525 21.110 1.00 53.97 81 LYS A O 1
ATOM 656 N N . ARG A 1 82 ? 3.071 7.820 21.022 1.00 56.19 82 ARG A N 1
ATOM 657 C CA . ARG A 1 82 ? 3.295 7.572 22.466 1.00 56.19 82 ARG A CA 1
ATOM 658 C C . ARG A 1 82 ? 3.116 6.155 23.019 1.00 56.19 82 ARG A C 1
ATOM 660 O O . ARG A 1 82 ? 2.546 5.992 24.088 1.00 56.19 82 ARG A O 1
ATOM 667 N N . ILE A 1 83 ? 3.727 5.141 22.410 1.00 57.34 83 ILE A N 1
ATOM 668 C CA . ILE A 1 83 ? 3.921 3.855 23.111 1.00 57.34 83 ILE A CA 1
ATOM 669 C C . ILE A 1 83 ? 5.285 3.886 23.809 1.00 57.34 83 ILE A C 1
ATOM 671 O O . ILE A 1 83 ? 6.265 3.335 23.325 1.00 57.34 83 ILE A O 1
ATOM 675 N N . LEU A 1 84 ? 5.368 4.619 24.922 1.00 58.75 84 LEU A N 1
ATOM 676 C CA . LEU A 1 84 ? 6.586 4.704 25.745 1.00 58.75 84 LEU A CA 1
ATOM 677 C C . LEU A 1 84 ? 6.576 3.707 26.920 1.00 58.75 84 LEU A C 1
ATOM 679 O O . LEU A 1 84 ? 7.608 3.514 27.556 1.00 58.75 84 LEU A O 1
ATOM 683 N N . LYS A 1 85 ? 5.428 3.084 27.235 1.00 62.50 85 LYS A N 1
ATOM 684 C CA . LYS A 1 85 ? 5.261 2.126 28.346 1.00 62.50 85 LYS A CA 1
ATOM 685 C C . LYS A 1 85 ? 4.227 1.052 27.995 1.00 62.50 85 LYS A C 1
ATOM 687 O O . LYS A 1 85 ? 3.240 1.354 27.337 1.00 62.50 85 LYS A O 1
ATOM 692 N N . MET A 1 86 ? 4.414 -0.182 28.453 1.00 62.19 86 MET A N 1
ATOM 693 C CA . MET A 1 86 ? 3.469 -1.285 28.224 1.00 62.19 86 MET A CA 1
ATOM 694 C C . MET A 1 86 ? 2.244 -1.189 29.153 1.00 62.19 86 MET A C 1
ATOM 696 O O . MET A 1 86 ? 2.264 -1.730 30.254 1.00 62.19 86 MET A O 1
ATOM 700 N N . SER A 1 87 ? 1.180 -0.507 28.716 1.00 76.00 87 SER A N 1
ATOM 701 C CA . SER A 1 87 ? -0.148 -0.536 29.356 1.00 76.00 87 SER A CA 1
ATOM 702 C C . SER A 1 87 ? -1.096 -1.497 28.621 1.00 76.00 87 SER A C 1
ATOM 704 O O . SER A 1 87 ? -0.871 -1.827 27.455 1.00 76.00 87 SER A O 1
ATOM 706 N N . GLN A 1 88 ? -2.174 -1.937 29.281 1.00 74.88 88 GLN A N 1
ATOM 707 C CA . GLN A 1 88 ? -3.220 -2.760 28.648 1.00 74.88 88 GLN A CA 1
ATOM 708 C C . GLN A 1 88 ? -3.855 -2.055 27.437 1.00 74.88 88 GLN A C 1
ATOM 710 O O . GLN A 1 88 ? -4.082 -2.686 26.405 1.00 74.88 88 GLN A O 1
ATOM 715 N N . GLU A 1 89 ? -4.050 -0.739 27.523 1.00 75.62 89 GLU A N 1
ATOM 716 C CA . GLU A 1 89 ? -4.519 0.099 26.411 1.00 75.62 89 GLU A CA 1
ATOM 717 C C . GLU A 1 89 ? -3.547 0.057 25.221 1.00 75.62 89 GLU A C 1
ATOM 719 O O . GLU A 1 89 ? -3.964 -0.148 24.082 1.00 75.62 89 GLU A O 1
ATOM 724 N N . ASN A 1 90 ? -2.236 0.131 25.474 1.00 79.50 90 ASN A N 1
ATOM 725 C CA . ASN A 1 90 ? -1.226 0.053 24.417 1.00 79.50 90 ASN A CA 1
ATOM 726 C C . ASN A 1 90 ? -1.187 -1.322 23.739 1.00 79.50 90 AS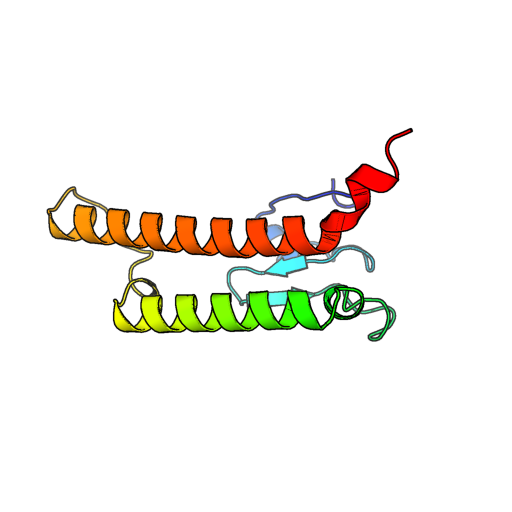N A C 1
ATOM 728 O O . ASN A 1 90 ? -1.026 -1.396 22.521 1.00 79.50 90 ASN A O 1
ATOM 732 N N . ILE A 1 91 ? -1.384 -2.411 24.490 1.00 83.75 91 ILE A N 1
ATOM 733 C CA . ILE A 1 91 ? -1.508 -3.762 23.918 1.00 83.75 91 ILE A CA 1
ATOM 734 C C . ILE A 1 91 ? -2.734 -3.843 23.003 1.00 83.75 91 ILE A C 1
ATOM 736 O O . ILE A 1 91 ? -2.642 -4.391 21.901 1.00 83.75 91 ILE A O 1
ATOM 740 N N . HIS A 1 92 ? -3.865 -3.275 23.425 1.00 85.75 92 HIS A N 1
ATOM 741 C CA . HIS A 1 92 ? -5.080 -3.242 22.617 1.00 85.75 92 HIS A CA 1
ATOM 742 C C . HIS A 1 92 ? -4.866 -2.472 21.306 1.00 85.75 92 HIS A C 1
ATOM 744 O O . HIS A 1 92 ? -5.156 -2.996 20.231 1.00 85.75 92 HIS A O 1
ATOM 750 N N . ILE A 1 93 ? -4.251 -1.287 21.366 1.00 84.81 93 ILE A N 1
ATOM 751 C CA . ILE A 1 93 ? -3.937 -0.471 20.183 1.00 84.81 93 ILE A CA 1
ATOM 752 C C . ILE A 1 93 ? -2.976 -1.195 19.232 1.00 84.81 93 ILE A C 1
ATOM 754 O O . ILE A 1 93 ? -3.193 -1.190 18.020 1.00 84.81 93 ILE A O 1
ATOM 758 N N . ILE A 1 94 ? -1.920 -1.835 19.749 1.00 85.94 94 ILE A N 1
ATOM 759 C CA . ILE A 1 94 ? -0.992 -2.639 18.934 1.00 85.94 94 ILE A CA 1
ATOM 760 C C . ILE A 1 94 ? -1.744 -3.782 18.246 1.00 85.94 94 ILE A C 1
ATOM 762 O O . ILE A 1 94 ? -1.571 -4.006 17.048 1.00 85.94 94 ILE A O 1
ATOM 766 N N . THR A 1 95 ? -2.607 -4.480 18.985 1.00 89.81 95 THR A N 1
ATOM 767 C CA . THR A 1 95 ? -3.413 -5.587 18.456 1.00 89.81 95 THR A CA 1
ATOM 768 C C . THR A 1 95 ? -4.341 -5.109 17.340 1.00 89.81 95 THR A C 1
ATOM 770 O O . THR A 1 95 ? -4.379 -5.723 16.273 1.00 89.81 95 THR A O 1
ATOM 773 N N . LEU A 1 96 ? -5.028 -3.979 17.532 1.00 91.56 96 LEU A N 1
ATOM 774 C CA . LEU A 1 96 ? -5.866 -3.376 16.499 1.00 91.56 96 LEU A CA 1
ATOM 775 C C . LEU A 1 96 ? -5.043 -2.965 15.271 1.00 91.56 96 LEU A C 1
ATOM 777 O O . LEU A 1 96 ? -5.407 -3.317 14.151 1.00 91.56 96 LEU A O 1
ATOM 781 N N . LYS A 1 97 ? -3.898 -2.291 15.456 1.00 90.38 97 LYS A N 1
ATOM 782 C CA . LYS A 1 97 ? -2.983 -1.929 14.355 1.00 90.38 97 LYS A CA 1
ATOM 783 C C . LYS A 1 97 ? -2.545 -3.159 13.555 1.00 90.38 97 LYS A C 1
ATOM 785 O O . LYS A 1 97 ? -2.541 -3.116 12.325 1.00 90.38 97 LYS A O 1
ATOM 790 N N . ASN A 1 98 ? -2.224 -4.260 14.232 1.00 92.62 98 ASN A N 1
ATOM 791 C CA . ASN A 1 98 ? -1.854 -5.519 13.587 1.00 92.62 98 ASN A CA 1
ATOM 792 C C . ASN A 1 98 ? -3.021 -6.133 12.805 1.00 92.62 98 ASN A C 1
ATOM 794 O O . ASN A 1 98 ? -2.820 -6.581 11.677 1.00 92.62 98 ASN A O 1
ATOM 798 N N . ASN A 1 99 ? -4.235 -6.106 13.360 1.00 95.81 99 ASN A N 1
ATOM 799 C CA . ASN A 1 99 ? -5.440 -6.576 12.675 1.00 95.81 99 ASN A CA 1
ATOM 800 C C . ASN A 1 99 ? -5.693 -5.765 11.392 1.00 95.81 99 ASN A C 1
ATOM 802 O O . ASN A 1 99 ? -5.835 -6.327 10.308 1.00 95.81 99 ASN A O 1
ATOM 806 N N . TYR A 1 100 ? -5.635 -4.439 11.481 1.00 95.81 100 TYR A N 1
ATOM 807 C CA . TYR A 1 100 ? -5.774 -3.569 10.318 1.00 95.81 100 TYR A CA 1
ATOM 808 C C . TYR A 1 100 ? -4.683 -3.787 9.263 1.00 95.81 100 TYR A C 1
ATOM 810 O O . TYR A 1 100 ? -4.978 -3.822 8.069 1.00 95.81 100 TYR A O 1
ATOM 818 N N . CYS A 1 101 ? -3.433 -3.987 9.687 1.00 95.56 101 CYS A N 1
ATOM 819 C CA . CYS A 1 101 ? -2.335 -4.349 8.792 1.00 95.56 101 CYS A CA 1
ATOM 820 C C . CYS A 1 101 ? -2.614 -5.672 8.062 1.00 95.56 101 CYS A C 1
ATOM 822 O O . CYS A 1 101 ? -2.380 -5.771 6.858 1.00 95.56 101 CYS A O 1
ATOM 824 N N . LEU A 1 102 ? -3.161 -6.672 8.762 1.00 97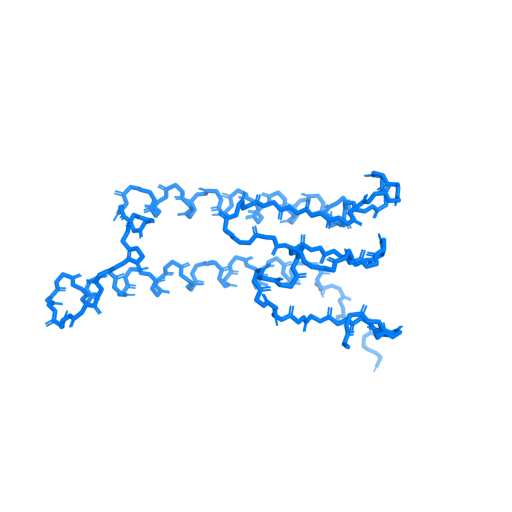.94 102 LEU A N 1
ATOM 825 C CA . LEU A 1 102 ? -3.540 -7.950 8.164 1.00 97.94 102 LEU A CA 1
ATOM 826 C C . LEU A 1 102 ? -4.655 -7.785 7.124 1.00 97.94 102 LEU A C 1
ATOM 828 O O . LEU A 1 102 ? -4.512 -8.289 6.015 1.00 97.94 102 LEU A O 1
ATOM 832 N N . GLN A 1 103 ? -5.702 -7.015 7.431 1.00 98.00 103 GLN A N 1
ATOM 833 C CA . GLN A 1 103 ? -6.788 -6.735 6.482 1.00 98.00 103 GLN A CA 1
ATOM 834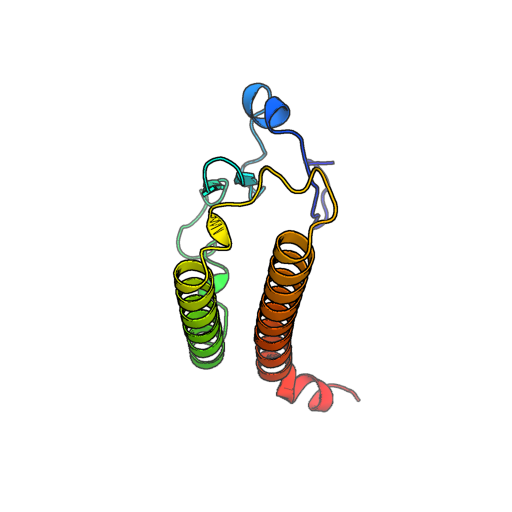 C C . GLN A 1 103 ? -6.294 -6.014 5.219 1.00 98.00 103 GLN A C 1
ATOM 836 O O . GLN A 1 103 ? -6.753 -6.312 4.117 1.00 98.00 103 GLN A O 1
ATOM 841 N N . ILE A 1 104 ? -5.348 -5.076 5.358 1.00 98.06 104 ILE A N 1
ATOM 842 C CA . ILE A 1 104 ? -4.718 -4.411 4.207 1.00 98.06 104 ILE A CA 1
ATOM 843 C C . ILE A 1 104 ? -3.941 -5.431 3.372 1.00 98.06 104 ILE A C 1
ATOM 845 O O . ILE A 1 104 ? -4.117 -5.482 2.156 1.00 98.06 104 ILE A O 1
ATOM 849 N N . LYS A 1 105 ? -3.105 -6.263 4.009 1.00 98.12 105 LYS A N 1
ATOM 850 C CA . LYS A 1 105 ? -2.334 -7.310 3.318 1.00 98.12 105 LYS A CA 1
ATOM 851 C C . LYS A 1 105 ? -3.242 -8.273 2.560 1.00 98.12 105 LYS A C 1
ATOM 853 O O . LYS A 1 105 ? -2.963 -8.577 1.407 1.00 98.12 105 LYS A O 1
ATOM 858 N N . GLU A 1 106 ? -4.330 -8.714 3.181 1.00 98.25 106 GLU A N 1
ATOM 859 C CA . GLU A 1 106 ? -5.322 -9.592 2.560 1.00 98.25 106 GLU A CA 1
ATOM 860 C C . GLU A 1 106 ? -6.000 -8.926 1.354 1.00 98.25 106 GLU A C 1
ATOM 862 O O . GLU A 1 106 ? -6.127 -9.544 0.299 1.00 98.25 106 GLU A O 1
ATOM 867 N N . ALA A 1 107 ? -6.382 -7.649 1.466 1.00 98.12 107 ALA A N 1
ATOM 868 C CA . ALA A 1 107 ? -6.977 -6.908 0.355 1.00 98.12 107 ALA A CA 1
ATOM 869 C C . ALA A 1 107 ? -6.039 -6.849 -0.864 1.00 98.12 107 ALA A C 1
ATOM 871 O O . ALA A 1 107 ? -6.469 -7.113 -1.987 1.00 98.12 107 ALA A O 1
ATOM 872 N N . PHE A 1 108 ? -4.752 -6.561 -0.643 1.00 97.81 108 PHE A N 1
ATOM 873 C CA . PHE A 1 108 ? -3.751 -6.574 -1.711 1.00 97.81 108 PHE A CA 1
ATOM 874 C C . PHE A 1 108 ? -3.469 -7.982 -2.240 1.00 97.81 108 PHE A C 1
ATOM 876 O O . PHE A 1 108 ? -3.311 -8.142 -3.446 1.00 97.81 108 PHE A O 1
ATOM 883 N N . LEU A 1 109 ? -3.439 -9.005 -1.382 1.00 97.75 109 LEU A N 1
ATOM 884 C CA . LEU A 1 109 ? -3.247 -10.392 -1.807 1.00 97.75 109 LEU A CA 1
ATOM 885 C C . LEU A 1 109 ? -4.367 -10.849 -2.749 1.00 97.75 109 LEU A C 1
ATOM 887 O O . LEU A 1 109 ? -4.080 -11.396 -3.810 1.00 97.75 109 LEU A O 1
ATOM 891 N N . ASN A 1 110 ? -5.624 -10.573 -2.395 1.00 96.38 110 ASN A N 1
ATOM 892 C CA . ASN A 1 110 ? -6.778 -10.890 -3.237 1.00 96.38 110 ASN A CA 1
ATOM 893 C C . ASN A 1 110 ? -6.722 -10.145 -4.573 1.00 96.38 110 ASN A C 1
ATOM 895 O O . ASN A 1 110 ? -6.958 -10.742 -5.619 1.00 96.38 110 ASN A O 1
ATOM 899 N N . PHE A 1 111 ? -6.348 -8.863 -4.551 1.00 96.38 111 PHE A N 1
ATOM 900 C CA . PHE A 1 111 ? -6.144 -8.087 -5.771 1.00 96.38 111 PHE A CA 1
ATOM 901 C C . PHE A 1 111 ? -5.061 -8.703 -6.670 1.00 96.38 111 PHE A C 1
ATOM 903 O O . PHE A 1 111 ? -5.287 -8.871 -7.865 1.00 96.38 111 PHE A O 1
ATOM 910 N N . ILE A 1 112 ? -3.908 -9.076 -6.101 1.00 95.25 112 ILE A N 1
ATOM 911 C CA . ILE A 1 112 ? -2.803 -9.708 -6.837 1.00 95.25 112 ILE A CA 1
ATOM 912 C C . ILE A 1 112 ? -3.246 -11.051 -7.426 1.00 95.25 112 ILE A C 1
ATOM 914 O O . ILE A 1 112 ? -2.967 -11.326 -8.591 1.00 95.25 112 ILE A O 1
ATOM 918 N N . ALA A 1 113 ? -3.952 -11.873 -6.647 1.00 94.75 113 ALA A N 1
ATOM 919 C CA . ALA A 1 113 ? -4.484 -13.145 -7.119 1.00 94.75 113 ALA A CA 1
ATOM 920 C C . ALA A 1 113 ? -5.438 -12.944 -8.306 1.00 94.75 113 ALA A C 1
ATOM 922 O O . ALA A 1 113 ? -5.310 -13.642 -9.306 1.00 94.75 113 ALA A O 1
ATOM 923 N N . GLU A 1 114 ? -6.328 -11.950 -8.233 1.00 93.88 114 GLU A N 1
ATOM 924 C CA . GLU A 1 114 ? -7.284 -11.641 -9.299 1.00 93.88 114 GLU A CA 1
ATOM 925 C C . GLU A 1 114 ? -6.577 -11.225 -10.598 1.00 93.88 114 GLU A C 1
ATOM 927 O O . GLU A 1 114 ? -6.857 -11.791 -11.657 1.00 93.88 114 GLU A O 1
ATOM 932 N N . ILE A 1 115 ? -5.608 -10.304 -10.532 1.00 93.12 115 ILE A N 1
ATOM 933 C CA . ILE A 1 115 ? -4.878 -9.847 -11.729 1.00 93.12 115 ILE A CA 1
ATOM 934 C C . ILE A 1 115 ? -3.925 -10.910 -12.301 1.00 93.12 115 ILE A C 1
ATOM 936 O O . ILE A 1 115 ? -3.531 -10.803 -13.459 1.00 93.12 115 ILE A O 1
ATOM 940 N N . MET A 1 116 ? -3.565 -11.930 -11.516 1.00 92.44 116 MET A N 1
ATOM 941 C CA . MET A 1 116 ? -2.687 -13.036 -11.923 1.00 92.44 116 MET A CA 1
ATOM 942 C C . MET A 1 116 ? -3.445 -14.346 -12.201 1.00 92.44 116 MET A C 1
ATOM 944 O O . MET A 1 116 ? -2.807 -15.375 -12.407 1.00 92.44 116 MET A O 1
ATOM 948 N N . THR A 1 117 ? -4.784 -14.344 -12.221 1.00 89.31 117 THR A N 1
ATOM 949 C CA . THR A 1 117 ? -5.601 -15.579 -12.270 1.00 89.31 117 THR A CA 1
ATOM 950 C C . THR A 1 117 ? -5.224 -16.509 -13.431 1.00 89.31 117 THR A C 1
ATOM 952 O O . THR A 1 117 ? -5.090 -17.713 -13.233 1.00 89.31 117 THR A O 1
ATOM 955 N N . ASN A 1 118 ? -4.964 -15.949 -14.615 1.00 87.38 118 ASN A N 1
ATOM 956 C CA . ASN A 1 118 ? -4.657 -16.716 -15.831 1.00 87.38 118 ASN A CA 1
ATOM 957 C C . ASN A 1 118 ? -3.154 -16.977 -16.012 1.00 87.38 118 ASN A C 1
ATOM 959 O O . ASN A 1 118 ? -2.726 -17.489 -17.039 1.00 87.38 118 ASN A O 1
ATOM 963 N N . TYR A 1 119 ? -2.322 -16.599 -15.037 1.00 91.00 119 TYR A N 1
ATOM 964 C CA . TYR A 1 119 ? -0.877 -16.787 -15.142 1.00 91.00 119 TYR A CA 1
ATOM 965 C C . TYR A 1 119 ? -0.503 -18.271 -15.225 1.00 91.00 119 TYR A C 1
ATOM 967 O O . TYR A 1 119 ? 0.431 -18.633 -15.933 1.00 91.00 119 TYR A O 1
ATOM 975 N N . ARG A 1 120 ? -1.250 -19.141 -14.529 1.00 87.38 120 ARG A N 1
ATOM 976 C CA . ARG A 1 120 ? -1.006 -20.591 -14.550 1.00 87.38 120 ARG A CA 1
ATOM 977 C C . ARG A 1 120 ? -1.216 -21.206 -15.927 1.00 87.38 120 ARG A C 1
ATOM 979 O O . ARG A 1 120 ? -0.493 -22.133 -16.263 1.00 87.38 120 ARG A O 1
ATOM 986 N N . ASP A 1 121 ? -2.132 -20.664 -16.719 1.00 91.94 121 ASP A N 1
ATOM 987 C CA . ASP A 1 121 ? -2.413 -21.159 -18.070 1.00 91.94 121 ASP A CA 1
ATOM 988 C C . ASP A 1 121 ? -1.250 -20.876 -19.039 1.00 91.94 121 ASP A C 1
ATOM 990 O O . ASP A 1 121 ? -1.160 -21.480 -20.105 1.00 91.94 121 ASP A O 1
ATOM 994 N N . CYS A 1 122 ? -0.337 -19.974 -18.659 1.00 88.88 122 CYS A N 1
ATOM 995 C CA . CYS A 1 122 ? 0.876 -19.635 -19.402 1.00 88.88 122 CYS A CA 1
ATOM 996 C C . CYS A 1 122 ? 2.110 -20.445 -18.967 1.00 88.88 122 CYS A C 1
ATOM 998 O O . CYS A 1 122 ? 3.192 -20.242 -19.520 1.00 88.88 122 CYS A O 1
ATOM 1000 N N . LEU A 1 123 ? 1.986 -21.309 -17.955 1.00 88.44 123 LEU A N 1
ATOM 1001 C CA . LEU A 1 123 ? 3.061 -22.206 -17.540 1.00 88.44 123 LEU A CA 1
ATOM 1002 C C . LEU A 1 123 ? 2.981 -23.469 -18.406 1.00 88.44 123 LEU A C 1
ATOM 1004 O O . LEU A 1 123 ? 2.094 -24.296 -18.212 1.00 88.44 123 LEU A O 1
ATOM 1008 N N . VAL A 1 124 ? 3.880 -23.554 -19.392 1.00 71.19 124 VAL A N 1
ATOM 1009 C CA . VAL A 1 124 ? 4.079 -24.731 -20.259 1.00 71.19 124 VAL A CA 1
ATOM 1010 C C . VAL A 1 124 ? 4.719 -25.871 -19.476 1.00 71.19 124 VAL A C 1
ATOM 1012 O O . VAL A 1 124 ? 5.674 -25.587 -18.717 1.00 71.19 124 VAL A O 1
#

Mean predicted aligned error: 7.96 Å

Secondary structure (DSSP, 8-state):
-TT-SS-------THHHHH-PPPTT--EEETTTTEEE---S-TTTS-GGGTS-HHHHHHHHHHHHHHHHHHHHTTGGG-SS---S--HHHHHHHHHHHHHHHHHHHHHHHHHHHHTGGGGGG--

Sequence (124 aa):
IIQAPLPFICGISTQYFDTQIPPIDVICVDLNNKRITGLQHNKVENNTIHYLPQKSKSILLNKLENIYSNMKKDNILNEQKRILKMSQENIHIITLKNNYCLQIKEAFLNFIAEIMTNYRDCLV